Protein AF-A0A7S2KQ18-F1 (afdb_monomer_lite)

Structure (mmCIF, N/CA/C/O backbone):
data_AF-A0A7S2KQ18-F1
#
_entry.id   AF-A0A7S2KQ18-F1
#
loop_
_atom_site.group_PDB
_atom_site.id
_atom_site.type_symbol
_atom_site.label_atom_id
_atom_site.label_alt_id
_atom_site.label_comp_id
_atom_site.label_asym_id
_atom_site.label_entity_id
_atom_site.label_seq_id
_atom_site.pdbx_PDB_ins_code
_atom_site.Cartn_x
_atom_site.Cartn_y
_atom_site.Cartn_z
_atom_site.occupancy
_atom_site.B_iso_or_equiv
_atom_site.auth_seq_id
_atom_site.auth_comp_id
_atom_site.auth_asym_id
_atom_site.auth_atom_id
_atom_site.pdbx_PDB_model_num
ATOM 1 N N . ALA A 1 1 ? 22.900 11.574 14.640 1.00 40.47 1 ALA A N 1
ATOM 2 C CA . ALA A 1 1 ? 21.538 12.091 14.881 1.00 40.47 1 ALA A CA 1
ATOM 3 C C . ALA A 1 1 ? 20.769 11.024 15.642 1.00 40.47 1 ALA A C 1
ATOM 5 O O . ALA A 1 1 ? 20.799 9.876 15.228 1.00 40.47 1 ALA A O 1
ATOM 6 N N . HIS A 1 2 ? 20.171 11.369 16.778 1.00 44.25 2 HIS A N 1
ATOM 7 C CA . HIS A 1 2 ? 19.448 10.423 17.626 1.00 44.25 2 HIS A CA 1
ATOM 8 C C . HIS A 1 2 ? 18.078 10.153 16.976 1.00 44.25 2 HIS A C 1
ATOM 10 O O . HIS A 1 2 ? 17.113 10.861 17.253 1.00 44.25 2 HIS A O 1
ATOM 16 N N . SER A 1 3 ? 17.998 9.221 16.019 1.00 56.72 3 SER A N 1
ATOM 17 C CA . SER A 1 3 ? 16.701 8.823 15.463 1.00 56.72 3 SER A CA 1
ATOM 18 C C . SER A 1 3 ? 15.971 8.025 16.532 1.00 56.72 3 SER A C 1
ATOM 20 O O . SER A 1 3 ? 16.457 6.976 16.956 1.00 56.72 3 SER A O 1
ATOM 22 N N . SER A 1 4 ? 14.820 8.502 17.000 1.00 56.50 4 SER A N 1
ATOM 23 C CA . SER A 1 4 ? 13.929 7.636 17.764 1.00 56.50 4 SER A CA 1
ATOM 24 C C . SER A 1 4 ? 13.622 6.423 16.883 1.00 56.50 4 SER A C 1
ATOM 26 O O . SER A 1 4 ? 13.169 6.575 15.751 1.00 56.50 4 SER A O 1
ATOM 28 N N . ALA A 1 5 ? 13.946 5.222 17.364 1.00 70.44 5 ALA A N 1
ATOM 29 C CA . ALA A 1 5 ? 13.713 3.965 16.657 1.00 70.44 5 ALA A CA 1
ATOM 30 C C . ALA A 1 5 ? 12.208 3.640 16.658 1.00 70.44 5 ALA A C 1
ATOM 32 O O . ALA A 1 5 ? 11.742 2.727 17.335 1.00 70.44 5 ALA A O 1
ATOM 33 N N . VAL A 1 6 ? 11.421 4.470 15.978 1.00 82.94 6 VAL A N 1
ATOM 34 C CA . VAL A 1 6 ? 9.962 4.396 15.923 1.00 82.94 6 VAL A CA 1
ATOM 35 C C . VAL A 1 6 ? 9.501 4.481 14.476 1.00 82.94 6 VAL A C 1
ATOM 37 O O . VAL A 1 6 ? 10.107 5.157 13.647 1.00 82.94 6 VAL A O 1
ATOM 40 N N . ASN A 1 7 ? 8.408 3.790 14.165 1.00 88.12 7 ASN A N 1
ATOM 41 C CA . ASN A 1 7 ? 7.795 3.874 12.845 1.00 88.12 7 ASN A CA 1
ATOM 42 C C . ASN A 1 7 ? 7.146 5.250 12.608 1.00 88.12 7 ASN A C 1
ATOM 44 O O . ASN A 1 7 ? 6.759 5.950 13.545 1.00 88.12 7 ASN A O 1
ATOM 48 N N . LEU A 1 8 ? 6.968 5.600 11.332 1.00 89.69 8 LEU A N 1
ATOM 49 C CA . LEU A 1 8 ? 6.302 6.836 10.904 1.00 89.69 8 LEU A CA 1
ATOM 50 C C . LEU A 1 8 ? 4.766 6.780 11.030 1.00 89.69 8 LEU A C 1
ATOM 52 O O . LEU A 1 8 ? 4.089 7.760 10.734 1.00 89.69 8 LEU A O 1
ATOM 56 N N . GLY A 1 9 ? 4.202 5.653 11.478 1.00 91.38 9 GLY A N 1
ATOM 57 C CA . GLY A 1 9 ? 2.758 5.466 11.634 1.00 91.38 9 GLY A CA 1
ATOM 58 C C . GLY A 1 9 ? 2.016 4.982 10.386 1.00 91.38 9 GLY A C 1
ATOM 59 O O . GLY A 1 9 ? 0.792 4.928 10.422 1.00 91.38 9 GLY A O 1
ATOM 60 N N . TYR A 1 10 ? 2.727 4.603 9.323 1.00 94.00 10 TYR A N 1
ATOM 61 C CA . TYR A 1 10 ? 2.162 3.975 8.127 1.00 94.00 10 TYR A CA 1
ATOM 62 C C . TYR A 1 10 ? 3.103 2.894 7.582 1.00 94.00 10 TYR A C 1
ATOM 64 O O . TYR A 1 10 ? 4.283 2.846 7.938 1.00 94.00 10 TYR A O 1
ATOM 72 N N . CYS A 1 11 ? 2.575 2.026 6.722 1.00 94.38 11 CYS A N 1
ATOM 73 C CA . CYS A 1 11 ? 3.346 1.044 5.967 1.00 94.38 11 CYS A CA 1
ATOM 74 C C . CYS A 1 11 ? 2.685 0.782 4.609 1.00 94.38 11 CYS A C 1
ATOM 76 O O . CYS A 1 11 ? 1.528 1.148 4.399 1.00 94.38 11 CYS A O 1
ATOM 78 N N . PHE A 1 12 ? 3.433 0.152 3.707 1.00 95.38 12 PHE A N 1
ATOM 79 C CA . PHE A 1 12 ? 2.935 -0.330 2.425 1.00 95.38 12 PHE A CA 1
ATOM 80 C C . PHE A 1 12 ? 2.976 -1.853 2.422 1.00 95.38 12 PHE A C 1
ATOM 82 O O . PHE A 1 12 ? 3.960 -2.447 2.864 1.00 95.38 12 PHE A O 1
ATOM 89 N N . ILE A 1 13 ? 1.911 -2.471 1.921 1.00 95.06 13 ILE A N 1
ATOM 90 C CA . ILE A 1 13 ? 1.799 -3.918 1.751 1.00 95.06 13 ILE A CA 1
ATOM 91 C C . ILE A 1 13 ? 1.290 -4.148 0.332 1.00 95.06 13 ILE A C 1
ATOM 93 O O . ILE A 1 13 ? 0.284 -3.563 -0.064 1.00 95.06 13 ILE A O 1
ATOM 97 N N . ASN A 1 14 ? 1.995 -4.975 -0.437 1.00 94.25 14 ASN A N 1
ATOM 98 C CA . ASN A 1 14 ? 1.580 -5.359 -1.780 1.00 94.25 14 ASN A CA 1
ATOM 99 C C . ASN A 1 14 ? 1.079 -6.806 -1.749 1.00 94.25 14 ASN A C 1
ATOM 101 O O . ASN A 1 14 ? 1.882 -7.728 -1.611 1.00 94.25 14 ASN A O 1
ATOM 105 N N . PHE A 1 15 ? -0.231 -6.996 -1.879 1.00 92.12 15 PHE A N 1
ATOM 106 C CA . PHE A 1 15 ? -0.843 -8.321 -1.990 1.00 92.12 15 PHE A CA 1
ATOM 107 C C . PHE A 1 15 ? -0.691 -8.874 -3.414 1.00 92.12 15 PHE A C 1
ATOM 109 O O . PHE A 1 15 ? -0.545 -8.106 -4.367 1.00 92.12 15 PHE A O 1
ATOM 116 N N . VAL A 1 16 ? -0.697 -10.205 -3.546 1.00 89.75 16 VAL A N 1
ATOM 117 C CA . VAL A 1 16 ? -0.672 -10.885 -4.855 1.00 89.75 16 VAL A CA 1
ATOM 118 C C . VAL A 1 16 ? -2.009 -10.684 -5.564 1.00 89.75 16 VAL A C 1
ATOM 120 O O . VAL A 1 16 ? -2.035 -10.232 -6.705 1.00 89.75 16 VAL A O 1
ATOM 123 N N . ASP A 1 17 ? -3.103 -10.923 -4.841 1.00 89.44 17 ASP A N 1
ATOM 124 C CA . ASP A 1 17 ? -4.458 -10.869 -5.375 1.00 89.44 17 ASP A CA 1
ATOM 125 C C . ASP A 1 17 ? -5.242 -9.690 -4.790 1.00 89.44 17 ASP A C 1
ATOM 127 O O . ASP A 1 17 ? -5.233 -9.435 -3.581 1.00 89.44 17 ASP A O 1
ATOM 131 N N . THR A 1 18 ? -5.970 -8.976 -5.651 1.00 92.19 18 THR A N 1
ATOM 132 C CA . THR A 1 18 ? -6.829 -7.853 -5.246 1.00 92.19 18 THR A CA 1
ATOM 133 C C . THR A 1 18 ? -7.918 -8.246 -4.236 1.00 92.19 18 THR A C 1
ATOM 135 O O . THR A 1 18 ? -8.118 -7.477 -3.297 1.00 92.19 18 THR A O 1
ATOM 138 N N . PRO A 1 19 ? -8.597 -9.410 -4.346 1.00 94.62 19 PRO A N 1
ATOM 139 C CA . PRO A 1 19 ? -9.568 -9.840 -3.339 1.00 94.62 19 PRO A CA 1
ATOM 140 C C . PRO A 1 19 ? -8.976 -9.915 -1.927 1.00 94.62 19 PRO A C 1
ATOM 142 O O . PRO A 1 19 ? -9.555 -9.359 -1.003 1.00 94.62 19 PRO A O 1
ATOM 145 N N . VAL A 1 20 ? -7.765 -10.461 -1.772 1.00 93.38 20 VAL A N 1
ATOM 146 C CA . VAL A 1 20 ? -7.092 -10.558 -0.464 1.00 93.38 20 VAL A CA 1
ATOM 147 C C . VAL A 1 20 ? -6.798 -9.172 0.121 1.00 93.38 20 VAL A C 1
ATOM 149 O O . VAL A 1 20 ? -6.916 -8.960 1.328 1.00 93.38 20 VAL A O 1
ATOM 152 N N . ALA A 1 21 ? -6.447 -8.198 -0.725 1.00 94.25 21 ALA A N 1
ATOM 153 C CA . ALA A 1 21 ? -6.268 -6.815 -0.285 1.00 94.25 21 ALA A CA 1
ATOM 154 C C . ALA A 1 21 ? -7.583 -6.186 0.211 1.00 94.25 21 ALA A C 1
ATOM 156 O O . ALA A 1 21 ? -7.568 -5.429 1.185 1.00 94.25 21 ALA A O 1
ATOM 157 N N . ASN A 1 22 ? -8.708 -6.502 -0.438 1.00 94.00 22 ASN A N 1
ATOM 158 C CA . ASN A 1 22 ? -10.030 -6.030 -0.030 1.00 94.00 22 ASN A CA 1
ATOM 159 C C . ASN A 1 22 ? -10.463 -6.668 1.295 1.00 94.00 22 ASN A C 1
ATOM 161 O O . ASN A 1 22 ? -10.870 -5.938 2.197 1.00 94.00 22 ASN A O 1
ATOM 165 N N . ASP A 1 23 ? -10.281 -7.981 1.449 1.00 95.69 23 ASP A N 1
ATOM 166 C CA . ASP A 1 23 ? -10.582 -8.701 2.692 1.00 95.69 23 ASP A CA 1
ATOM 167 C C . ASP A 1 23 ? -9.757 -8.143 3.861 1.00 95.69 23 ASP A C 1
ATOM 169 O O . ASP A 1 23 ? -10.267 -7.918 4.960 1.00 95.69 23 ASP A O 1
ATOM 173 N N . PHE A 1 24 ? -8.475 -7.838 3.623 1.00 96.12 24 PHE A N 1
ATOM 174 C CA . PHE A 1 24 ? -7.628 -7.172 4.610 1.00 96.12 24 PHE A CA 1
ATOM 175 C C . PHE A 1 24 ? -8.151 -5.772 4.966 1.00 96.12 24 PHE A C 1
ATOM 177 O O . PHE A 1 24 ? -8.171 -5.391 6.138 1.00 96.12 24 PHE A O 1
ATOM 184 N N . ALA A 1 25 ? -8.578 -4.984 3.977 1.00 95.69 25 ALA A N 1
ATOM 185 C CA . ALA A 1 25 ? -9.137 -3.661 4.230 1.00 95.69 25 ALA A CA 1
ATOM 186 C C . ALA A 1 25 ? -10.422 -3.736 5.069 1.00 95.69 25 ALA A C 1
ATOM 188 O O . ALA A 1 25 ? -10.555 -2.976 6.030 1.00 95.69 25 ALA A O 1
ATOM 189 N N . GLU A 1 26 ? -11.324 -4.666 4.756 1.00 95.25 26 GLU A N 1
ATOM 190 C CA . GLU A 1 26 ? -12.569 -4.880 5.497 1.00 95.25 26 GLU A CA 1
ATOM 191 C C . GLU A 1 26 ? -12.303 -5.338 6.935 1.00 95.25 26 GLU A C 1
ATOM 193 O O . GLU A 1 26 ? -12.858 -4.775 7.879 1.00 95.25 26 GLU A O 1
ATOM 198 N N . ALA A 1 27 ? -11.401 -6.303 7.120 1.00 94.19 27 ALA A N 1
ATOM 199 C CA . ALA A 1 27 ? -11.115 -6.862 8.435 1.00 94.19 27 ALA A CA 1
ATOM 200 C C . ALA A 1 27 ? -10.387 -5.878 9.366 1.00 94.19 27 ALA A C 1
ATOM 202 O O . ALA A 1 27 ? -10.624 -5.885 10.576 1.00 94.19 27 ALA A O 1
ATOM 203 N N . PHE A 1 28 ? -9.478 -5.048 8.836 1.00 93.50 28 PHE A N 1
ATOM 204 C CA . PHE A 1 28 ? -8.577 -4.239 9.663 1.00 93.50 28 PHE A CA 1
ATOM 205 C C . PHE A 1 28 ? -8.932 -2.758 9.754 1.00 93.50 28 PHE A C 1
ATOM 207 O O . PHE A 1 28 ? -8.530 -2.111 10.726 1.00 93.50 28 PHE A O 1
ATOM 214 N N . SER A 1 29 ? -9.676 -2.196 8.803 1.00 93.44 29 SER A N 1
ATOM 215 C CA . SER A 1 29 ? -10.040 -0.779 8.862 1.00 93.44 29 SER A CA 1
ATOM 216 C C . SER A 1 29 ? -10.904 -0.473 10.094 1.00 93.44 29 SER A C 1
ATOM 218 O O . SER A 1 29 ? -11.826 -1.203 10.442 1.00 93.44 29 SER A O 1
ATOM 220 N N . GLY A 1 30 ? -10.573 0.602 10.813 1.00 92.19 30 GLY A N 1
ATOM 221 C CA . GLY A 1 30 ? -11.252 1.010 12.047 1.00 92.19 30 GLY A CA 1
ATOM 222 C C . GLY A 1 30 ? -10.805 0.270 13.314 1.00 92.19 30 GLY A C 1
ATOM 223 O O . G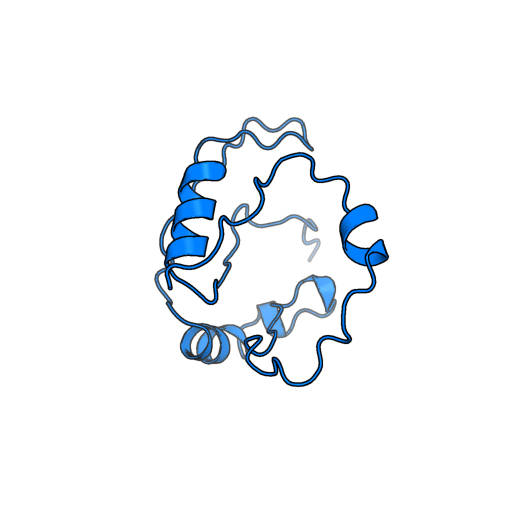LY A 1 30 ? -11.113 0.723 14.421 1.00 92.19 30 GLY A O 1
ATOM 224 N N . MET A 1 31 ? -10.022 -0.810 13.206 1.00 91.88 31 MET A N 1
ATOM 225 C CA . MET A 1 31 ? -9.525 -1.527 14.381 1.00 91.88 31 MET A CA 1
ATOM 226 C C . MET A 1 31 ? -8.537 -0.684 15.195 1.00 91.88 31 MET A C 1
ATOM 228 O O . MET A 1 31 ? -7.665 -0.002 14.656 1.00 91.88 31 MET A O 1
ATOM 232 N N . ARG A 1 32 ? -8.628 -0.761 16.528 1.00 90.31 32 ARG A N 1
ATOM 233 C CA . ARG A 1 32 ? -7.677 -0.104 17.440 1.00 90.31 32 ARG A CA 1
ATOM 234 C C . ARG A 1 32 ? -6.413 -0.939 17.604 1.00 90.31 32 ARG A C 1
ATOM 236 O O . ARG A 1 32 ? -6.485 -2.141 17.850 1.00 90.31 32 ARG A O 1
ATOM 243 N N . MET A 1 33 ? -5.251 -0.291 17.573 1.00 87.31 33 MET A N 1
ATOM 244 C CA . MET A 1 33 ? -3.986 -0.962 17.873 1.00 87.31 33 MET A CA 1
ATOM 245 C C . MET A 1 33 ? -3.891 -1.280 19.372 1.00 87.31 33 MET A C 1
ATOM 247 O O . MET A 1 33 ? -3.813 -0.381 20.203 1.00 87.31 33 MET A O 1
ATOM 251 N N . ARG A 1 34 ? -3.885 -2.571 19.726 1.00 81.62 34 ARG A N 1
ATOM 252 C CA . ARG A 1 34 ? -3.996 -3.031 21.128 1.00 81.62 34 ARG A CA 1
ATOM 253 C C . ARG A 1 34 ? -2.663 -3.164 21.872 1.00 81.62 34 ARG A C 1
ATOM 255 O O . ARG A 1 34 ? -2.663 -3.245 23.095 1.00 81.62 34 ARG A O 1
ATOM 262 N N . ARG A 1 35 ? -1.532 -3.210 21.158 1.00 79.56 35 ARG A N 1
ATOM 263 C CA . ARG A 1 35 ? -0.219 -3.544 21.749 1.00 79.56 35 ARG A CA 1
ATOM 264 C C . ARG A 1 35 ? 0.386 -2.424 22.602 1.00 79.56 35 ARG A C 1
ATOM 266 O O . ARG A 1 35 ? 1.168 -2.702 23.503 1.00 79.56 35 ARG A O 1
ATOM 273 N N . PHE A 1 36 ? 0.031 -1.172 22.335 1.00 78.12 36 PHE A N 1
ATOM 274 C CA . PHE A 1 36 ? 0.540 -0.007 23.061 1.00 78.12 36 PHE A CA 1
ATOM 275 C C . PHE A 1 36 ? -0.623 0.824 23.603 1.00 78.12 36 PHE A C 1
ATOM 277 O O . PHE A 1 36 ? -1.742 0.711 23.111 1.00 78.12 36 PHE A O 1
ATOM 284 N N . ARG A 1 37 ? -0.364 1.704 24.582 1.00 76.44 37 ARG A N 1
ATOM 285 C CA . ARG A 1 37 ? -1.349 2.674 25.108 1.00 76.44 37 ARG A CA 1
ATOM 286 C C . ARG A 1 37 ? -1.629 3.801 24.101 1.00 76.44 37 ARG A C 1
ATOM 288 O O . ARG A 1 37 ? -1.477 4.978 24.407 1.00 76.44 37 ARG A O 1
ATOM 295 N N . SER A 1 38 ? -1.973 3.438 22.873 1.00 79.75 38 SER A N 1
ATOM 296 C CA . SER A 1 38 ? -2.300 4.360 21.799 1.00 79.75 38 SER A CA 1
ATOM 297 C C . SER A 1 38 ? -3.776 4.238 21.448 1.00 79.75 38 SER A C 1
ATOM 299 O O . SER A 1 38 ? -4.332 3.145 21.409 1.00 79.75 38 SER A O 1
ATOM 301 N N . ASN A 1 39 ? -4.407 5.369 21.148 1.00 86.62 39 ASN A N 1
ATOM 302 C CA . ASN A 1 39 ? -5.765 5.406 20.608 1.00 86.62 39 ASN A CA 1
ATOM 303 C C . ASN A 1 39 ? -5.782 5.343 19.073 1.00 86.62 39 ASN A C 1
ATOM 305 O O . ASN A 1 39 ? -6.823 5.589 18.474 1.00 86.62 39 ASN A O 1
ATOM 309 N N . LYS A 1 40 ? -4.642 5.032 18.436 1.00 88.81 40 LYS A N 1
ATOM 310 C CA . LYS A 1 40 ? -4.535 4.909 16.980 1.00 88.81 40 LYS A CA 1
ATOM 311 C C . LYS A 1 40 ? -5.446 3.795 16.462 1.00 88.81 40 LYS A C 1
ATOM 313 O O . LYS A 1 40 ? -5.394 2.658 16.943 1.00 88.81 40 LYS A O 1
ATOM 318 N N . THR A 1 41 ? -6.244 4.145 15.465 1.00 93.75 41 THR A N 1
ATOM 319 C CA . THR A 1 41 ? -7.039 3.226 14.654 1.00 93.75 41 THR A CA 1
ATOM 320 C C . THR A 1 41 ? -6.340 2.983 13.323 1.00 93.75 41 THR A C 1
ATOM 322 O O . THR A 1 41 ? -5.629 3.849 12.812 1.00 93.75 41 THR A O 1
ATOM 325 N N . VAL A 1 42 ? -6.504 1.782 12.783 1.00 94.81 42 VAL A N 1
ATOM 326 C CA . VAL A 1 42 ? -5.982 1.415 11.468 1.00 94.81 42 VAL A CA 1
ATOM 327 C C . VAL A 1 42 ? -6.882 2.016 10.392 1.00 94.81 42 VAL A C 1
ATOM 329 O O . VAL A 1 42 ? -8.106 1.984 10.504 1.00 94.81 42 VAL A O 1
ATOM 332 N N . VAL A 1 43 ? -6.264 2.551 9.343 1.00 95.56 43 VAL A N 1
ATOM 333 C CA . VAL A 1 43 ? -6.935 2.962 8.109 1.00 95.56 43 VAL A CA 1
ATOM 334 C C . VAL A 1 43 ? -6.207 2.275 6.966 1.00 95.56 43 VAL A C 1
ATOM 336 O O . VAL A 1 43 ? -4.980 2.347 6.888 1.00 95.56 43 VAL A O 1
ATOM 339 N N . VAL A 1 44 ? -6.963 1.602 6.104 1.00 96.19 44 VAL A N 1
ATOM 340 C CA . VAL A 1 44 ? -6.438 0.940 4.908 1.00 96.19 44 VAL A CA 1
ATOM 341 C C . VAL A 1 44 ? -6.924 1.711 3.688 1.00 96.19 44 VAL A C 1
ATOM 343 O O . VAL A 1 44 ? -8.099 2.061 3.598 1.00 96.19 44 VAL A O 1
ATOM 346 N N . ALA A 1 45 ? -6.013 2.009 2.768 1.00 95.31 45 ALA A N 1
ATOM 347 C CA . ALA A 1 45 ? -6.306 2.714 1.528 1.00 95.31 45 ALA A CA 1
ATOM 348 C C . ALA A 1 45 ? -5.377 2.218 0.417 1.00 95.31 45 ALA A C 1
ATOM 350 O O . ALA A 1 45 ? -4.267 1.751 0.688 1.00 95.31 45 ALA A O 1
ATOM 351 N N . ALA A 1 46 ? -5.818 2.348 -0.834 1.00 95.50 46 ALA A N 1
ATOM 352 C CA . ALA A 1 46 ? -4.972 2.059 -1.983 1.00 95.50 46 ALA A CA 1
ATOM 353 C C . ALA A 1 46 ? -3.768 3.017 -2.015 1.00 95.50 46 ALA A C 1
ATOM 355 O O . ALA A 1 46 ? -3.920 4.235 -1.906 1.00 95.50 46 ALA A O 1
ATOM 356 N N . ALA A 1 47 ? -2.566 2.462 -2.166 1.00 95.56 47 ALA A N 1
ATOM 357 C CA . ALA A 1 47 ? -1.341 3.239 -2.321 1.00 95.56 47 ALA A CA 1
ATOM 358 C C . ALA A 1 47 ? -1.258 3.894 -3.710 1.00 95.56 47 ALA A C 1
ATOM 360 O O . ALA A 1 47 ? -1.784 3.364 -4.687 1.00 95.56 47 ALA A O 1
ATOM 361 N N . THR A 1 48 ? -0.533 5.008 -3.823 1.00 96.62 48 THR A N 1
ATOM 362 C CA . THR A 1 48 ? -0.306 5.683 -5.113 1.00 96.62 48 THR A CA 1
ATOM 363 C C . THR A 1 48 ? 0.486 4.816 -6.095 1.00 96.62 48 THR A C 1
ATOM 365 O O . THR A 1 48 ? 0.223 4.846 -7.293 1.00 96.62 48 THR A O 1
ATOM 368 N N . ILE A 1 49 ? 1.450 4.037 -5.594 1.00 95.38 49 ILE A N 1
ATOM 369 C CA . ILE A 1 49 ? 2.229 3.082 -6.388 1.00 95.38 49 ILE A CA 1
ATOM 370 C C . ILE A 1 49 ? 1.592 1.703 -6.217 1.00 95.38 49 ILE A C 1
ATOM 372 O O . ILE A 1 49 ? 1.472 1.202 -5.099 1.00 95.38 49 ILE A O 1
ATOM 376 N N . GLN A 1 50 ? 1.170 1.105 -7.328 1.00 94.62 50 GLN A N 1
ATOM 377 C CA . GLN A 1 50 ? 0.492 -0.190 -7.359 1.00 94.62 50 GLN A CA 1
ATOM 378 C C . GLN A 1 50 ? 1.344 -1.238 -8.074 1.00 94.62 50 GLN A C 1
ATOM 380 O O . GLN A 1 50 ? 1.949 -0.952 -9.109 1.00 94.62 50 GLN A O 1
ATOM 385 N N . GLY A 1 51 ? 1.340 -2.459 -7.539 1.00 90.94 51 GLY A N 1
ATOM 386 C CA . GLY A 1 51 ? 2.013 -3.615 -8.120 1.00 90.94 51 GLY A CA 1
ATOM 387 C C . GLY A 1 51 ? 3.460 -3.796 -7.658 1.00 90.94 51 GLY A C 1
ATOM 388 O O . GLY A 1 51 ? 4.173 -2.846 -7.329 1.00 90.94 51 GLY A O 1
ATOM 389 N N . TYR A 1 52 ? 3.907 -5.053 -7.657 1.00 92.00 52 TYR A N 1
ATOM 390 C CA . TYR A 1 52 ? 5.238 -5.440 -7.186 1.00 92.00 52 TYR A CA 1
ATOM 391 C C . TYR A 1 52 ? 6.364 -4.774 -7.985 1.00 92.00 52 TYR A C 1
ATOM 393 O O . TYR A 1 52 ? 7.270 -4.204 -7.386 1.00 92.00 52 TYR A O 1
ATOM 401 N N . ALA A 1 53 ? 6.297 -4.804 -9.322 1.00 92.12 53 ALA A N 1
ATOM 402 C CA . ALA A 1 53 ? 7.354 -4.269 -10.184 1.00 92.12 53 ALA A CA 1
ATOM 403 C C . ALA A 1 53 ? 7.586 -2.767 -9.948 1.00 92.12 53 ALA A C 1
ATOM 405 O O . ALA A 1 53 ? 8.717 -2.352 -9.710 1.00 92.12 53 ALA A O 1
ATOM 406 N N . ASN A 1 54 ? 6.506 -1.982 -9.904 1.00 94.00 54 ASN A N 1
ATOM 407 C CA . ASN A 1 54 ? 6.576 -0.539 -9.666 1.00 94.00 54 ASN A CA 1
ATOM 408 C C . ASN A 1 54 ? 7.073 -0.218 -8.246 1.00 94.00 54 ASN A C 1
ATOM 410 O O . ASN A 1 54 ? 7.877 0.693 -8.053 1.00 94.00 54 ASN A O 1
ATOM 414 N N . ASN A 1 55 ? 6.631 -0.984 -7.239 1.00 94.12 55 ASN A N 1
ATOM 415 C CA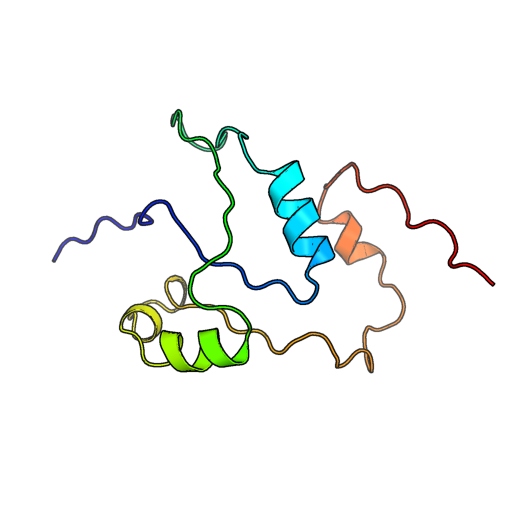 . ASN A 1 55 ? 7.137 -0.848 -5.871 1.00 94.12 55 ASN A CA 1
ATOM 416 C C . ASN A 1 55 ? 8.631 -1.188 -5.784 1.00 94.12 55 ASN A C 1
ATOM 418 O O . ASN A 1 55 ? 9.379 -0.486 -5.107 1.00 94.12 55 ASN A O 1
ATOM 422 N N . PHE A 1 56 ? 9.075 -2.241 -6.470 1.00 93.50 56 PHE A N 1
ATOM 423 C CA . PHE A 1 56 ? 10.479 -2.634 -6.507 1.00 93.50 56 PHE A CA 1
ATOM 424 C C . PHE A 1 56 ? 11.338 -1.561 -7.175 1.00 93.50 56 PHE A C 1
ATOM 426 O O . PHE A 1 56 ? 12.339 -1.141 -6.599 1.00 93.50 56 PHE A O 1
ATOM 433 N N . GLU A 1 57 ? 10.931 -1.063 -8.341 1.00 94.75 57 GLU A N 1
ATOM 434 C CA . GLU A 1 57 ? 11.638 0.005 -9.052 1.00 94.75 57 GLU A CA 1
ATOM 435 C C . GLU A 1 57 ? 11.808 1.252 -8.172 1.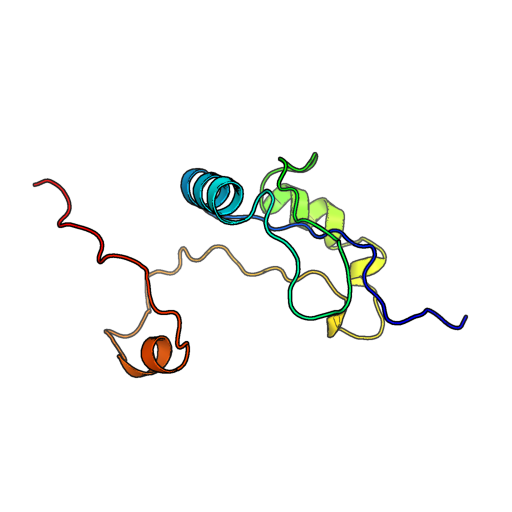00 94.75 57 GLU A C 1
ATOM 437 O O . GLU A 1 57 ? 12.916 1.772 -8.032 1.00 94.75 57 GLU A O 1
ATOM 442 N N . TYR A 1 58 ? 10.735 1.681 -7.502 1.00 93.75 58 TYR A N 1
ATOM 443 C CA . TYR A 1 58 ? 10.757 2.880 -6.668 1.00 93.75 58 TYR A CA 1
ATOM 444 C C . TYR A 1 58 ? 11.560 2.701 -5.370 1.00 93.75 58 TYR A C 1
ATOM 446 O O . TYR A 1 58 ? 12.404 3.531 -5.028 1.00 93.75 58 TYR A O 1
ATOM 454 N N . TYR A 1 59 ? 11.300 1.630 -4.615 1.00 93.56 59 TYR A N 1
ATOM 455 C CA . TYR A 1 59 ? 11.840 1.485 -3.261 1.00 93.56 59 TYR A CA 1
ATOM 456 C C . TYR A 1 59 ? 13.197 0.779 -3.198 1.00 93.56 59 TYR A C 1
ATOM 458 O O . TYR A 1 59 ? 13.896 0.971 -2.205 1.00 93.56 59 TYR A O 1
ATOM 466 N N . SER A 1 60 ? 13.615 0.015 -4.216 1.00 92.06 60 SER A N 1
ATOM 467 C CA . SER A 1 60 ? 14.913 -0.692 -4.206 1.00 92.06 60 SER A CA 1
ATOM 468 C C . SER A 1 60 ? 16.118 0.251 -4.128 1.00 92.06 60 SER A C 1
ATOM 470 O O . SER A 1 60 ? 17.143 -0.101 -3.547 1.00 92.06 60 SER A O 1
ATOM 472 N N . SER A 1 61 ? 15.985 1.463 -4.669 1.00 90.44 61 SER A N 1
ATOM 473 C CA . SER A 1 61 ? 17.023 2.500 -4.656 1.00 90.44 61 SER A CA 1
ATOM 474 C C . SER A 1 61 ? 16.779 3.600 -3.614 1.00 90.44 61 SER A C 1
ATOM 476 O O . SER A 1 61 ? 17.630 4.471 -3.418 1.00 90.44 61 SER A O 1
ATOM 478 N N . ALA A 1 62 ? 15.637 3.571 -2.920 1.00 90.94 62 ALA A N 1
ATOM 479 C CA . ALA A 1 62 ? 15.272 4.591 -1.947 1.00 90.94 62 ALA A CA 1
ATOM 480 C C . ALA A 1 62 ? 16.183 4.554 -0.708 1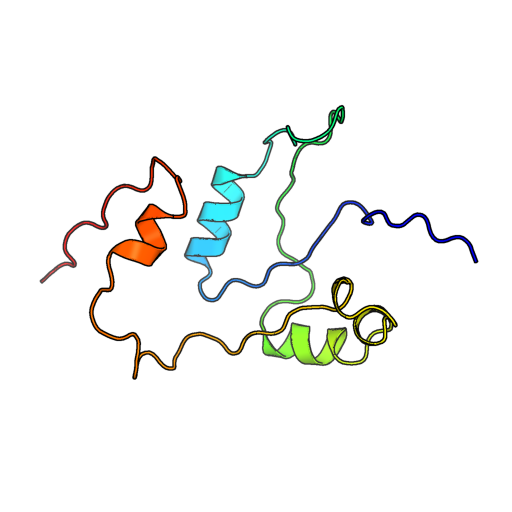.00 90.94 62 ALA A C 1
ATOM 482 O O . ALA A 1 62 ? 16.698 3.506 -0.318 1.00 90.94 62 ALA A O 1
ATOM 483 N N . ARG A 1 63 ? 16.315 5.691 -0.004 1.00 89.62 63 ARG A N 1
ATOM 484 C CA . ARG A 1 63 ? 17.135 5.779 1.225 1.00 89.62 63 ARG A CA 1
ATOM 485 C C . ARG A 1 63 ? 16.785 4.720 2.272 1.00 89.62 63 ARG A C 1
ATOM 487 O O . ARG A 1 63 ? 17.672 4.250 2.971 1.00 89.62 63 ARG A O 1
ATOM 494 N N . VAL A 1 64 ? 15.513 4.335 2.371 1.00 86.25 64 VAL A N 1
ATOM 495 C CA . 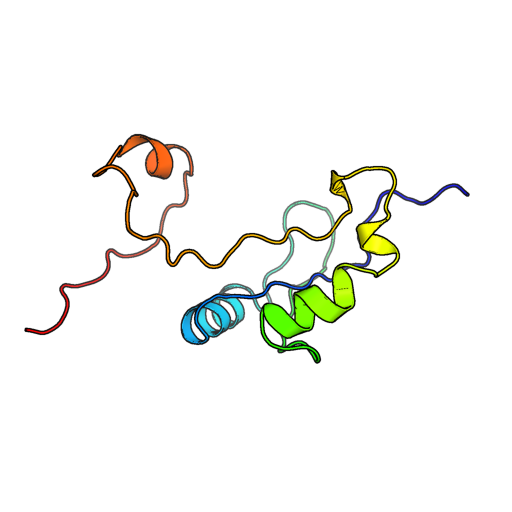VAL A 1 64 ? 15.056 3.293 3.304 1.00 86.25 64 VAL A CA 1
ATOM 496 C C . VAL A 1 64 ? 15.641 1.912 2.977 1.00 86.25 64 VAL A C 1
ATOM 498 O O . VAL A 1 64 ? 15.948 1.153 3.887 1.00 86.25 64 VAL A O 1
ATOM 501 N N . ALA A 1 65 ? 15.888 1.599 1.702 1.00 89.75 65 ALA A N 1
ATOM 502 C CA . ALA A 1 65 ? 16.561 0.362 1.304 1.00 89.75 65 ALA A CA 1
ATOM 503 C C . ALA A 1 65 ? 18.067 0.376 1.611 1.00 89.75 65 ALA A C 1
ATOM 505 O O . ALA A 1 65 ? 18.691 -0.678 1.694 1.00 89.75 65 ALA A O 1
ATOM 506 N N . GLN A 1 66 ? 18.641 1.560 1.838 1.00 90.94 66 GLN A N 1
ATOM 507 C CA . GLN A 1 66 ? 20.043 1.755 2.213 1.00 90.94 66 GLN A CA 1
ATOM 508 C C . GLN A 1 66 ? 20.242 1.869 3.733 1.00 90.94 66 GLN A C 1
ATOM 510 O O . GLN A 1 66 ? 21.337 2.208 4.176 1.00 90.94 66 GLN A O 1
ATOM 515 N N . ALA A 1 67 ? 19.204 1.615 4.541 1.00 89.44 67 ALA A N 1
ATOM 516 C CA . ALA A 1 67 ? 19.314 1.669 5.995 1.00 89.44 67 ALA A CA 1
ATOM 517 C C . ALA A 1 67 ? 20.437 0.745 6.496 1.00 89.44 67 ALA A C 1
ATOM 519 O O . ALA A 1 67 ? 20.555 -0.395 6.039 1.00 89.44 67 ALA A O 1
ATOM 520 N N . GLU A 1 68 ? 21.256 1.230 7.434 1.00 90.06 68 GLU A N 1
ATOM 521 C CA . GLU A 1 68 ? 22.387 0.466 7.982 1.00 90.06 68 GLU A CA 1
ATOM 522 C C . GLU A 1 68 ? 21.917 -0.875 8.548 1.00 90.06 68 GLU A C 1
ATOM 524 O O . GLU A 1 68 ? 22.456 -1.920 8.186 1.00 90.06 68 GLU A O 1
ATOM 529 N N . ASP A 1 69 ? 20.847 -0.846 9.340 1.00 89.19 69 ASP A N 1
ATOM 530 C CA . ASP A 1 69 ? 20.205 -2.041 9.868 1.00 89.19 69 ASP A CA 1
ATOM 531 C C . ASP A 1 69 ? 19.209 -2.633 8.846 1.00 89.19 69 ASP A C 1
ATOM 533 O O . ASP A 1 69 ? 18.223 -1.971 8.485 1.00 89.19 69 ASP A O 1
ATOM 537 N N . PRO A 1 70 ? 19.426 -3.879 8.381 1.00 89.19 70 PRO A N 1
ATOM 538 C CA . PRO A 1 7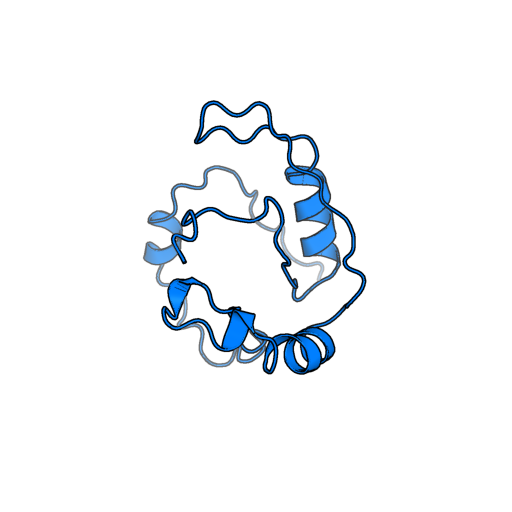0 ? 18.537 -4.547 7.439 1.00 89.19 70 PRO A CA 1
ATOM 539 C C . PRO A 1 70 ? 17.087 -4.673 7.912 1.00 89.19 70 PRO A C 1
ATOM 541 O O . PRO A 1 70 ? 16.199 -4.745 7.066 1.00 89.19 70 PRO A O 1
ATOM 544 N N . GLN A 1 71 ? 16.822 -4.657 9.224 1.00 90.00 71 GLN A N 1
ATOM 545 C CA . GLN A 1 71 ? 15.461 -4.785 9.755 1.00 90.00 71 GLN A CA 1
ATOM 546 C C . GLN A 1 71 ? 14.549 -3.603 9.381 1.00 90.00 71 GLN A C 1
ATOM 548 O O . GLN A 1 71 ? 13.327 -3.724 9.437 1.00 90.00 71 GLN A O 1
ATOM 553 N N . PHE A 1 72 ? 15.130 -2.455 9.008 1.00 89.75 72 PHE A N 1
ATOM 554 C CA . PHE A 1 72 ? 14.387 -1.263 8.587 1.00 89.75 72 PHE A CA 1
ATOM 555 C C . PHE A 1 72 ? 14.243 -1.144 7.065 1.00 89.75 72 PHE A C 1
ATOM 557 O O . PHE A 1 72 ? 13.646 -0.177 6.588 1.00 89.75 72 PHE A O 1
ATOM 564 N N . ARG A 1 73 ? 14.788 -2.095 6.296 1.00 92.81 73 ARG A N 1
ATOM 565 C CA . ARG A 1 73 ? 14.705 -2.090 4.831 1.00 92.81 73 ARG A CA 1
ATOM 566 C C . ARG A 1 73 ? 13.373 -2.688 4.357 1.00 92.81 73 ARG A C 1
ATOM 568 O O . ARG A 1 73 ? 12.804 -3.536 5.043 1.00 92.81 73 ARG A O 1
ATOM 575 N N . PRO A 1 74 ? 12.874 -2.296 3.171 1.00 93.94 74 PRO A N 1
ATOM 576 C CA . PRO A 1 74 ? 11.720 -2.949 2.561 1.00 93.94 74 PRO A CA 1
ATOM 577 C C . PRO A 1 74 ? 12.003 -4.428 2.279 1.00 93.94 74 PRO A C 1
ATOM 579 O O . PRO A 1 74 ? 13.099 -4.787 1.845 1.00 93.94 74 PRO A O 1
ATOM 582 N N . ILE A 1 75 ? 10.997 -5.276 2.486 1.00 93.25 75 ILE A N 1
ATOM 583 C CA . ILE A 1 75 ? 11.078 -6.709 2.198 1.00 93.25 75 ILE A CA 1
ATOM 584 C C . ILE A 1 75 ? 10.445 -6.958 0.831 1.00 93.25 75 ILE A C 1
ATOM 586 O O . ILE A 1 75 ? 9.260 -6.697 0.632 1.00 93.25 75 ILE A O 1
ATOM 590 N N . PHE A 1 76 ? 11.235 -7.497 -0.094 1.00 90.69 76 PHE A N 1
ATOM 591 C CA . PHE A 1 76 ? 10.768 -7.953 -1.398 1.00 90.69 76 PHE A CA 1
ATOM 592 C C . PHE A 1 76 ? 10.868 -9.470 -1.460 1.00 90.69 76 PHE A C 1
ATOM 594 O O . PHE A 1 76 ? 11.965 -10.023 -1.516 1.00 90.69 76 PHE A O 1
ATOM 601 N N . ALA A 1 77 ? 9.717 -10.135 -1.430 1.00 83.44 77 ALA A N 1
ATOM 602 C CA . ALA A 1 77 ? 9.622 -11.556 -1.712 1.00 83.44 77 ALA A CA 1
ATOM 603 C C . ALA A 1 77 ? 9.149 -11.733 -3.161 1.00 83.44 77 ALA A C 1
ATOM 605 O O . ALA A 1 77 ? 8.213 -11.038 -3.569 1.00 83.44 77 ALA A O 1
ATOM 606 N N . PRO A 1 78 ? 9.762 -12.633 -3.949 1.00 70.44 78 PRO A N 1
ATOM 607 C CA . PRO A 1 78 ? 9.212 -12.985 -5.249 1.00 70.44 78 PRO A CA 1
ATOM 608 C C . PRO A 1 78 ? 7.769 -13.487 -5.068 1.00 70.44 78 PRO A C 1
ATOM 610 O O . PRO A 1 78 ? 7.490 -14.167 -4.075 1.00 70.44 78 PRO A O 1
ATOM 613 N N . PRO A 1 79 ? 6.843 -13.151 -5.986 1.00 62.19 79 PRO A N 1
ATOM 614 C CA . PRO A 1 79 ? 5.476 -13.645 -5.910 1.00 62.19 79 PRO A CA 1
ATOM 615 C C . PRO A 1 79 ? 5.506 -15.171 -5.839 1.00 62.19 79 PRO A C 1
ATOM 617 O O . PRO A 1 79 ? 6.265 -15.813 -6.570 1.00 62.19 79 PRO A O 1
ATOM 620 N N . ALA A 1 80 ? 4.715 -15.741 -4.930 1.00 59.09 80 ALA A N 1
ATOM 621 C CA . ALA A 1 80 ? 4.612 -17.178 -4.710 1.00 59.09 80 ALA A CA 1
ATOM 622 C C . ALA A 1 80 ? 3.914 -17.860 -5.904 1.00 59.09 80 ALA A C 1
ATOM 624 O O . ALA A 1 80 ? 2.804 -18.365 -5.804 1.00 59.09 80 ALA A O 1
ATOM 625 N N . HIS A 1 81 ? 4.575 -17.865 -7.058 1.00 48.28 81 HIS A N 1
ATOM 626 C CA . HIS A 1 81 ? 4.209 -18.636 -8.243 1.00 48.28 81 HIS A CA 1
ATOM 627 C C . HIS A 1 81 ? 5.314 -19.633 -8.615 1.00 48.28 81 HIS A C 1
ATOM 629 O O . HIS A 1 81 ? 5.451 -20.032 -9.766 1.00 48.28 81 HIS A O 1
ATOM 635 N N . SER A 1 82 ? 6.075 -20.101 -7.625 1.00 44.81 82 SER A N 1
ATOM 636 C CA . SER A 1 82 ? 6.743 -21.402 -7.678 1.00 44.81 82 SER A CA 1
ATOM 637 C C . SER A 1 82 ? 6.027 -22.380 -6.746 1.00 44.81 82 SER A C 1
ATOM 639 O O . SER A 1 82 ? 6.607 -22.977 -5.843 1.00 44.81 82 SER A O 1
ATOM 641 N N . HIS A 1 83 ? 4.744 -22.612 -7.023 1.00 44.62 83 HIS A N 1
ATOM 642 C CA . HIS A 1 83 ? 3.968 -23.753 -6.528 1.00 44.62 83 HIS A CA 1
ATOM 643 C C . HIS A 1 83 ? 4.469 -25.086 -7.140 1.00 44.62 83 HIS A C 1
ATOM 645 O O . HIS A 1 83 ? 3.685 -25.950 -7.515 1.00 44.62 83 HIS A O 1
ATOM 651 N N . ALA A 1 84 ? 5.788 -25.236 -7.299 1.00 43.53 84 ALA A N 1
ATOM 652 C CA . ALA A 1 84 ? 6.446 -26.461 -7.739 1.00 43.53 84 ALA A CA 1
ATOM 653 C C . ALA A 1 84 ? 7.114 -27.213 -6.578 1.00 43.53 84 ALA A C 1
ATOM 655 O O . ALA A 1 84 ? 7.572 -28.329 -6.788 1.00 43.53 84 ALA A O 1
ATOM 656 N N . TYR A 1 85 ? 7.164 -26.654 -5.360 1.00 38.50 85 TYR A N 1
ATOM 657 C CA . TYR A 1 85 ? 7.605 -27.413 -4.183 1.00 38.50 85 TYR A CA 1
ATOM 658 C C . TYR A 1 85 ? 7.141 -26.776 -2.861 1.00 38.50 85 TYR A C 1
ATOM 660 O O . TYR A 1 85 ? 7.948 -26.367 -2.031 1.00 38.50 85 TYR A O 1
ATOM 668 N N . TRP A 1 86 ? 5.828 -26.690 -2.637 1.00 42.19 86 TRP A N 1
ATOM 669 C CA . TRP A 1 86 ? 5.352 -26.818 -1.259 1.00 42.19 86 TRP A CA 1
ATOM 670 C C . TRP A 1 86 ? 5.341 -28.326 -0.977 1.00 42.19 86 TRP A C 1
ATOM 672 O O . TRP A 1 86 ? 4.577 -29.033 -1.642 1.00 42.19 86 TRP A O 1
ATOM 682 N N . PRO A 1 87 ? 6.225 -28.867 -0.113 1.00 43.19 87 PRO A N 1
ATOM 683 C CA . PRO A 1 87 ? 6.155 -30.279 0.232 1.00 43.19 87 PRO A CA 1
ATOM 684 C C . PRO A 1 87 ? 4.744 -30.577 0.760 1.00 43.19 87 PRO A C 1
ATOM 686 O O . PRO A 1 87 ? 4.165 -29.733 1.452 1.00 43.19 87 PRO A O 1
ATOM 689 N N . PRO A 1 88 ? 4.157 -31.730 0.401 1.00 44.25 88 PRO A N 1
ATOM 690 C CA . PRO A 1 88 ? 2.807 -32.068 0.816 1.00 44.25 88 PRO A CA 1
ATOM 691 C C . PRO A 1 88 ? 2.744 -32.020 2.344 1.00 44.25 88 PRO A C 1
ATOM 693 O O . PRO A 1 88 ? 3.495 -32.723 3.009 1.00 44.25 88 PRO A O 1
ATOM 696 N N . ALA A 1 89 ? 1.898 -31.116 2.844 1.00 49.16 89 ALA A N 1
ATOM 697 C CA . ALA A 1 89 ? 1.419 -30.992 4.215 1.00 49.16 89 ALA A CA 1
ATOM 698 C C . ALA A 1 89 ? 2.389 -31.472 5.312 1.00 49.16 89 ALA A C 1
ATOM 700 O O . ALA A 1 89 ? 2.360 -32.629 5.721 1.00 49.16 89 ALA A O 1
ATOM 701 N N . HIS A 1 90 ? 3.166 -30.550 5.878 1.00 43.59 90 HIS A N 1
ATOM 702 C CA . HIS A 1 90 ? 3.522 -30.692 7.285 1.00 43.59 90 HIS A CA 1
ATOM 703 C C . HIS A 1 90 ? 2.556 -29.821 8.087 1.00 43.59 90 HIS A C 1
ATOM 705 O O . HIS A 1 90 ? 2.677 -28.594 8.111 1.00 43.59 90 HIS A O 1
ATOM 711 N N . GLU A 1 91 ? 1.563 -30.474 8.685 1.00 44.78 91 GLU A N 1
ATOM 712 C CA . GLU A 1 91 ? 0.511 -29.903 9.535 1.00 44.78 91 GLU A CA 1
ATOM 713 C C . GLU A 1 91 ? 1.053 -29.090 10.734 1.00 44.78 91 GLU A C 1
ATOM 715 O O . GLU A 1 91 ? 0.293 -28.411 11.421 1.00 44.78 91 GLU A O 1
ATOM 720 N N . ASP A 1 92 ? 2.367 -29.062 10.962 1.00 48.69 92 ASP A N 1
ATOM 721 C CA . ASP A 1 92 ? 2.961 -28.406 12.130 1.00 48.69 92 ASP A CA 1
ATOM 722 C C . ASP A 1 92 ? 3.193 -26.895 11.969 1.00 48.69 92 ASP A C 1
ATOM 724 O O . ASP A 1 92 ? 3.331 -26.194 12.970 1.00 48.69 92 ASP A O 1
ATOM 728 N N . VAL A 1 93 ? 3.226 -26.350 10.744 1.00 47.19 93 VAL A N 1
ATOM 729 C CA . VAL A 1 93 ? 3.527 -24.912 10.559 1.00 47.19 93 VAL A CA 1
ATOM 730 C C . VAL A 1 93 ? 2.305 -24.037 10.849 1.00 47.19 93 VAL A C 1
ATOM 732 O O . VAL A 1 93 ? 2.448 -22.955 11.415 1.00 47.19 93 VAL A O 1
ATOM 735 N N . TRP A 1 94 ? 1.096 -24.518 10.539 1.00 40.91 94 TRP A N 1
ATOM 736 C CA . TRP A 1 94 ? -0.138 -23.789 10.850 1.00 40.91 94 TRP A CA 1
ATOM 737 C C . TRP A 1 94 ? -0.547 -23.898 12.321 1.00 40.91 94 TRP A C 1
ATOM 739 O O . TRP A 1 94 ? -1.039 -22.921 12.873 1.00 40.91 94 TRP A O 1
ATOM 749 N N . ASN A 1 95 ? -0.254 -25.016 12.992 1.00 41.78 95 ASN A N 1
ATOM 750 C CA . ASN A 1 95 ? -0.542 -25.182 14.422 1.00 41.78 95 ASN A CA 1
ATOM 751 C C . ASN A 1 95 ? 0.328 -24.296 15.338 1.00 41.78 95 ASN A C 1
ATOM 753 O O . ASN A 1 95 ? -0.033 -24.064 16.489 1.00 41.78 95 ASN A O 1
ATOM 757 N N . ALA A 1 96 ? 1.461 -23.776 14.850 1.00 41.84 96 ALA A N 1
ATOM 758 C CA . ALA A 1 96 ? 2.312 -22.858 15.613 1.00 41.84 96 ALA A CA 1
ATOM 759 C C . ALA A 1 96 ? 1.795 -21.407 15.609 1.00 41.84 96 ALA A C 1
ATOM 761 O O . ALA A 1 96 ? 2.137 -20.614 16.491 1.00 41.84 96 ALA A O 1
ATOM 762 N N . CYS A 1 97 ? 0.968 -21.046 14.627 1.00 41.91 97 CYS A N 1
ATOM 763 C CA . CYS A 1 97 ? 0.281 -19.767 14.582 1.00 41.91 97 CYS A CA 1
ATOM 764 C C . CYS A 1 97 ? -1.152 -19.990 15.056 1.00 41.91 97 CYS A C 1
ATOM 766 O O . CYS A 1 97 ? -2.027 -20.308 14.262 1.00 41.91 97 CYS A O 1
ATOM 768 N N . ASP A 1 98 ? -1.362 -19.813 16.360 1.00 39.12 98 ASP A N 1
ATOM 769 C CA . ASP A 1 98 ? -2.631 -19.891 17.096 1.00 39.12 98 ASP A CA 1
ATOM 770 C C . ASP A 1 98 ? -3.635 -18.803 16.633 1.00 39.12 98 ASP A C 1
ATOM 772 O O . ASP A 1 98 ? -4.063 -17.921 17.380 1.00 39.12 98 ASP A O 1
ATOM 776 N N . VAL A 1 99 ? -3.952 -18.795 15.337 1.00 44.75 99 VAL A N 1
ATOM 777 C CA . VAL A 1 99 ? -4.904 -17.897 14.690 1.00 44.75 99 VAL A CA 1
ATOM 778 C C . VAL A 1 99 ? -6.207 -18.669 14.569 1.00 44.75 99 VAL A C 1
ATOM 780 O O . VAL A 1 99 ? -6.541 -19.244 13.536 1.00 44.75 99 VAL A O 1
ATOM 783 N N . GLN A 1 100 ? -6.949 -18.716 15.671 1.00 39.41 100 GLN A N 1
ATOM 784 C CA . GLN A 1 100 ? -8.325 -19.189 15.654 1.00 39.41 100 GLN A CA 1
ATOM 785 C C . GLN A 1 100 ? -9.148 -18.295 14.714 1.00 39.41 100 GLN A C 1
ATOM 787 O O . GLN A 1 100 ? -9.376 -17.126 15.025 1.00 39.41 100 GLN A O 1
ATOM 792 N N . GLY A 1 101 ? -9.625 -18.845 13.591 1.00 43.31 101 GLY A N 1
ATOM 793 C CA . GLY A 1 101 ? -10.839 -18.323 12.956 1.00 43.31 101 GLY A CA 1
ATOM 794 C C . GLY A 1 101 ? -10.849 -18.047 11.453 1.00 43.31 101 GLY A C 1
ATOM 795 O O . GLY A 1 101 ? -11.626 -17.187 11.050 1.00 43.31 101 GLY A O 1
ATOM 796 N N . PHE A 1 102 ? -10.096 -18.759 10.610 1.00 42.50 102 PHE A N 1
ATOM 797 C CA . PHE A 1 102 ? -10.448 -18.803 9.181 1.00 42.50 102 PHE A CA 1
ATOM 798 C C . PHE A 1 102 ? -11.324 -20.033 8.888 1.00 42.50 102 PHE A C 1
ATOM 800 O O . PHE A 1 102 ? -10.908 -21.148 9.214 1.00 42.50 102 PHE A O 1
ATOM 807 N N . PRO A 1 103 ? -12.541 -19.875 8.327 1.00 40.53 103 PRO A N 1
ATOM 808 C CA . PRO A 1 103 ? -13.342 -21.021 7.915 1.00 40.53 103 PRO A CA 1
ATOM 809 C C . PRO A 1 103 ? -12.630 -21.770 6.776 1.00 40.53 103 PRO A C 1
ATOM 811 O O . PRO A 1 103 ? -12.004 -21.128 5.928 1.00 40.53 103 PRO A O 1
ATOM 814 N N . PRO A 1 104 ? -12.706 -23.113 6.736 1.00 44.56 104 PRO A N 1
ATOM 815 C CA . PRO A 1 104 ? -12.118 -23.884 5.651 1.00 44.56 104 PRO A CA 1
ATOM 816 C C . PRO A 1 104 ? -12.765 -23.476 4.326 1.00 44.56 104 PRO A C 1
ATOM 818 O O . PRO A 1 104 ? -13.993 -23.385 4.233 1.00 44.56 104 PRO A O 1
ATOM 821 N N . ALA A 1 105 ? -11.930 -23.221 3.316 1.00 51.66 105 ALA A N 1
ATOM 822 C CA . ALA A 1 105 ? -12.380 -22.991 1.952 1.00 51.66 105 ALA A CA 1
ATOM 823 C C . ALA A 1 105 ? -13.297 -24.151 1.533 1.00 51.66 105 ALA A C 1
ATOM 825 O O . ALA A 1 105 ? -12.916 -25.321 1.625 1.00 51.66 105 ALA A O 1
ATOM 826 N N . GLY A 1 106 ? -14.535 -23.822 1.159 1.00 54.62 106 GLY A N 1
ATOM 827 C CA . GLY A 1 106 ? -15.487 -24.795 0.631 1.00 54.62 106 GLY A CA 1
ATOM 828 C C . GLY A 1 106 ? -14.954 -25.440 -0.654 1.00 54.62 106 GLY A C 1
ATOM 829 O O . GLY A 1 106 ? -14.056 -24.884 -1.285 1.00 54.62 106 GLY A O 1
ATOM 830 N N . PRO A 1 107 ? -15.474 -26.615 -1.040 1.00 54.03 107 PRO A N 1
ATOM 831 C CA . PRO A 1 107 ? -15.001 -27.304 -2.233 1.00 54.03 107 PRO A CA 1
ATOM 832 C C . PRO A 1 107 ? -15.244 -26.449 -3.484 1.00 54.03 107 PRO A C 1
ATOM 834 O O . PRO A 1 107 ? -16.347 -25.928 -3.672 1.00 54.03 107 PRO A O 1
ATOM 837 N N . ASP A 1 108 ? -14.207 -26.324 -4.319 1.00 51.03 108 ASP A N 1
ATOM 838 C CA . ASP A 1 108 ? -14.274 -25.676 -5.631 1.00 51.03 108 ASP A CA 1
ATOM 839 C C . ASP A 1 108 ? -15.405 -26.282 -6.485 1.00 51.03 108 ASP A C 1
ATOM 841 O O . ASP A 1 108 ? -15.650 -27.495 -6.419 1.00 51.03 108 ASP A O 1
ATOM 845 N N . PRO A 1 109 ? -16.114 -25.467 -7.286 1.00 52.62 109 PRO A N 1
ATOM 846 C CA . PRO A 1 109 ? -17.160 -25.965 -8.167 1.00 52.62 109 PRO A CA 1
ATOM 847 C C . PRO A 1 109 ? -16.583 -26.880 -9.259 1.00 52.62 109 PRO A C 1
ATOM 849 O O . PRO A 1 109 ? -15.500 -26.633 -9.789 1.00 52.62 109 PRO A O 1
ATOM 852 N N . ALA A 1 110 ? -17.345 -27.939 -9.552 1.00 54.97 110 ALA A N 1
ATOM 853 C CA . ALA A 1 110 ? -17.027 -29.025 -10.482 1.00 54.97 110 ALA A CA 1
ATOM 854 C C . ALA A 1 110 ? -16.888 -28.595 -11.951 1.00 54.97 110 ALA A C 1
ATOM 856 O O . ALA A 1 110 ? -17.588 -27.640 -12.363 1.00 54.97 110 ALA A O 1
#

Sequence (110 aa):
AHSSAVNLGYCFINFVDTPVANDFAEAFSGMRMRRFRSNKTVVVAAATIQGYANNFEYYSSARVAQAEDPQFRPIFAPPAHSHAYWPPAHEDVWNACDVQGFPPAGPDPA

Radius of gyration: 17.86 Å; chains: 1; bounding box: 40×44×36 Å

Organism: NCBI:txid1333877

pLDDT: mean 76.34, std 21.45, range [38.5, 96.62]

InterPro domains:
  IPR007201 Mei2-like, C-terminal RNA recognition motif [PF04059] (6-55)

Foldseek 3Di:
DPPPPDDPLDDDDADPDPVVLVVCQVVQAQDADDPDPDRDGDHDDDDPQHDLVSCCVPQCPDVQCVDPDNVSHDDRDDPPPCPVDPPPDPVPVVVVPPDPDDDPDDDDDD

Secondary structure (DSSP, 8-state):
----S---S------SSHHHHHHHHHHHTT-B--SSS--PBP-----SS-SHHHHHHHHTTSGGGG-SSGGGSPP-PPPS--TT---S--THHHHTS----PPPPPPPP-